Protein AF-A0A166C8P1-F1 (afdb_monomer)

Secondary structure (DSSP, 8-state):
-----PPPTT-----SSSS-HHHHHHHHHHHHHSS-TTSS-EEEE-TTHHHHGGGHHHHHHTS-GGGPPPTTSSTTTEEEEB-HHHHTTS-THHHHHHBGGGSTT--------TT--

Radius of gyration: 14.17 Å; Cα contacts (8 Å, |Δi|>4): 143; chains: 1; bounding box: 34×34×37 Å

Mean predicted aligned error: 5.03 Å

Foldseek 3Di:
DPPDPDQQPQLDFDDPDPDDLVNNLLNVLSRQARVCPPPQADEAEDLVQVPSVPCSVVVQVPDDPVSHGPPSYDPVRYAAAYFQVNQVVDDPVNCVRHDPVPDPPDDDDRSDDPPPD

Solvent-accessible surface area (backbone atoms only — not comparable to full-atom values): 7398 Å² total; per-residue (Å²): 126,95,80,71,94,72,80,52,80,84,21,79,74,81,71,89,73,63,93,44,64,71,52,54,49,48,23,50,36,35,42,64,44,59,88,42,82,90,42,87,44,50,79,48,64,36,75,56,30,92,63,58,53,80,53,40,64,67,55,46,70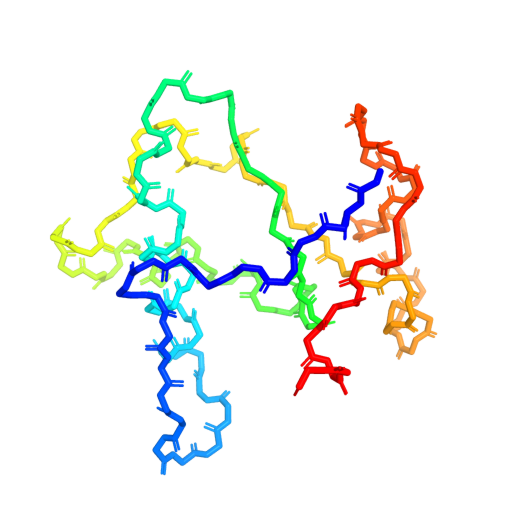,74,42,62,75,94,61,44,65,47,88,50,54,39,89,91,29,47,44,66,23,22,15,54,76,52,44,74,79,47,63,76,72,47,54,82,68,24,36,58,88,75,46,81,96,60,69,96,62,54,63,76,65,83,92,82,116

pLDDT: mean 88.26, std 12.17, range [39.78, 96.88]

Sequence (117 aa):
CARHGCFVPNSVVDFQVGEQQRNADYSKVRALSYRTQGLPGALDIYDINCQYCKNFWDRVEKRPAELGLPDNINPDTLIFAVGSFHLSAHVPECFAQYSLHFVKEIGNIDGKILETL

Structure (mmCIF, N/CA/C/O backbone):
data_AF-A0A166C8P1-F1
#
_entry.id   AF-A0A166C8P1-F1
#
loop_
_atom_site.group_PDB
_atom_site.id
_atom_site.type_symbol
_atom_site.label_atom_id
_atom_site.label_alt_id
_atom_site.label_comp_id
_atom_site.label_asym_id
_atom_site.label_entity_id
_atom_site.label_seq_id
_atom_site.pdbx_PDB_ins_code
_atom_site.Cartn_x
_atom_site.Cartn_y
_atom_site.Cartn_z
_atom_site.occupancy
_atom_site.B_iso_or_equiv
_atom_site.auth_seq_id
_atom_site.auth_comp_id
_atom_site.auth_asym_id
_atom_site.auth_atom_id
_atom_site.pdbx_PDB_model_num
ATOM 1 N N . CYS A 1 1 ? -4.638 19.062 -2.726 1.00 50.38 1 CYS A N 1
ATOM 2 C CA . CYS A 1 1 ? -3.498 19.567 -1.933 1.00 50.38 1 CYS A CA 1
ATOM 3 C C . CYS A 1 1 ? -2.958 18.418 -1.079 1.00 50.38 1 CYS A C 1
ATOM 5 O O . CYS A 1 1 ? -3.295 18.339 0.092 1.00 50.38 1 CYS A O 1
ATOM 7 N N . ALA A 1 2 ? -2.153 17.512 -1.650 1.00 54.19 2 ALA A N 1
ATOM 8 C CA . ALA A 1 2 ? -1.414 16.505 -0.878 1.00 54.19 2 ALA A CA 1
ATOM 9 C C . ALA A 1 2 ? -0.202 17.164 -0.193 1.00 54.19 2 ALA A C 1
ATOM 11 O O . ALA A 1 2 ? 0.937 16.761 -0.355 1.00 54.19 2 ALA A O 1
ATOM 12 N N . ARG A 1 3 ? -0.422 18.291 0.480 1.00 52.91 3 ARG A N 1
ATOM 13 C CA . ARG A 1 3 ? 0.622 18.977 1.235 1.00 52.91 3 ARG A CA 1
ATOM 14 C C . ARG A 1 3 ? 0.455 18.482 2.645 1.00 52.91 3 ARG A C 1
ATOM 16 O O . ARG A 1 3 ? -0.427 19.026 3.267 1.00 52.91 3 ARG A O 1
ATOM 23 N N . HIS A 1 4 ? 1.166 17.439 3.057 1.00 61.66 4 HIS A N 1
ATOM 24 C CA . HIS A 1 4 ? 1.712 17.205 4.403 1.00 61.66 4 HIS A CA 1
ATOM 25 C C . HIS A 1 4 ? 2.509 15.893 4.301 1.00 61.66 4 HIS A C 1
ATOM 27 O O . HIS A 1 4 ? 1.917 14.825 4.170 1.00 61.66 4 HIS A O 1
ATOM 33 N N . GLY A 1 5 ? 3.843 15.960 4.334 1.00 70.00 5 GLY A N 1
ATOM 34 C CA . GLY A 1 5 ? 4.686 14.780 4.542 1.00 70.00 5 GLY A CA 1
ATOM 35 C C . GLY A 1 5 ? 4.644 14.395 6.015 1.00 70.00 5 GLY A C 1
ATOM 36 O O . GLY A 1 5 ? 5.562 14.697 6.771 1.00 70.00 5 GLY A O 1
ATOM 37 N N . CYS A 1 6 ? 3.514 13.843 6.450 1.00 81.31 6 CYS A N 1
ATOM 38 C CA . CYS A 1 6 ? 3.349 13.362 7.810 1.00 81.31 6 CYS A CA 1
ATOM 39 C C . CYS A 1 6 ? 3.705 11.878 7.887 1.00 81.31 6 CYS A C 1
ATOM 41 O O . CYS A 1 6 ? 3.416 11.094 6.983 1.00 81.31 6 CYS A O 1
ATOM 43 N N . PHE A 1 7 ? 4.310 11.493 9.004 1.00 87.50 7 PHE A N 1
ATOM 44 C CA . PHE A 1 7 ? 4.525 10.093 9.333 1.00 87.50 7 PHE A CA 1
ATOM 45 C C . PHE A 1 7 ? 3.385 9.615 10.220 1.00 87.50 7 PHE A C 1
ATOM 47 O O . PHE A 1 7 ? 3.022 10.276 11.198 1.00 87.50 7 PHE A O 1
ATOM 54 N N . VAL A 1 8 ? 2.824 8.455 9.890 1.00 91.62 8 VAL A N 1
ATOM 55 C CA . VAL A 1 8 ? 1.830 7.819 10.748 1.00 91.62 8 VAL A CA 1
ATOM 56 C C . VAL A 1 8 ? 2.560 7.156 11.927 1.00 91.62 8 VAL A C 1
ATOM 58 O O . VAL A 1 8 ? 3.577 6.483 11.736 1.00 91.62 8 VAL A O 1
ATOM 61 N N . PRO A 1 9 ? 2.106 7.345 13.179 1.00 92.62 9 PRO A N 1
ATOM 62 C CA . PRO A 1 9 ? 2.761 6.736 14.329 1.00 92.62 9 PRO A CA 1
ATOM 63 C C . PRO A 1 9 ? 2.868 5.213 14.207 1.00 92.62 9 PRO A C 1
ATOM 65 O O . PRO A 1 9 ? 1.903 4.532 13.862 1.00 92.62 9 PRO A O 1
ATOM 68 N N . ASN A 1 10 ? 4.034 4.670 14.564 1.00 91.62 10 ASN A N 1
ATOM 69 C CA . ASN A 1 10 ? 4.349 3.236 14.507 1.00 91.62 10 ASN A CA 1
ATOM 70 C C . ASN A 1 10 ? 4.303 2.611 13.099 1.00 91.62 10 ASN A C 1
ATOM 72 O O . ASN A 1 10 ? 4.218 1.387 13.000 1.00 91.62 10 ASN A O 1
ATOM 76 N N . SER A 1 11 ? 4.346 3.414 12.029 1.00 93.50 11 SER A N 1
ATOM 77 C CA . SER A 1 11 ? 4.377 2.922 10.645 1.00 93.50 11 SER A CA 1
ATOM 78 C C . SER A 1 11 ? 5.725 3.117 9.950 1.00 93.50 11 SER A C 1
ATOM 80 O O . SER A 1 11 ? 5.869 2.723 8.799 1.00 93.50 11 SER A O 1
ATOM 82 N N . VAL A 1 12 ? 6.708 3.738 10.597 1.00 92.62 12 VAL A N 1
ATOM 83 C CA . VAL A 1 12 ? 8.047 3.932 10.024 1.00 92.62 12 VAL A CA 1
ATOM 84 C C . VAL A 1 12 ? 8.905 2.713 10.349 1.00 92.62 12 VAL A C 1
ATOM 86 O O . VAL A 1 12 ? 8.860 2.206 11.471 1.00 92.62 12 VAL A O 1
ATOM 89 N N . VAL A 1 13 ? 9.647 2.222 9.359 1.00 91.19 13 VAL A N 1
ATOM 90 C CA . VAL A 1 13 ? 10.491 1.029 9.470 1.00 91.19 13 VAL A CA 1
ATOM 91 C C . VAL A 1 13 ? 11.851 1.289 8.848 1.00 91.19 13 VAL A C 1
ATOM 93 O O . VAL A 1 13 ? 11.938 1.952 7.818 1.00 91.19 13 VAL A O 1
ATOM 96 N N . ASP A 1 14 ? 12.883 0.691 9.432 1.00 90.56 14 ASP A N 1
ATOM 97 C CA . ASP A 1 14 ? 14.196 0.601 8.805 1.00 90.56 14 ASP A CA 1
ATOM 98 C C . ASP A 1 14 ? 14.297 -0.678 7.977 1.00 90.56 14 ASP A C 1
ATOM 100 O O . ASP A 1 14 ? 13.840 -1.760 8.372 1.00 90.56 14 ASP A O 1
ATOM 104 N N . PHE A 1 15 ? 14.934 -0.572 6.817 1.00 87.50 15 PHE A N 1
ATOM 105 C CA . PHE A 1 15 ? 15.226 -1.726 5.986 1.00 87.50 15 PHE A CA 1
ATOM 106 C C . PHE A 1 15 ? 16.477 -2.442 6.485 1.00 87.50 15 PHE A C 1
ATOM 108 O O . PHE A 1 15 ? 17.573 -1.896 6.493 1.00 87.50 15 PHE A O 1
ATOM 115 N N . GLN A 1 16 ? 16.303 -3.700 6.885 1.00 81.62 16 GLN A N 1
ATOM 116 C CA . GLN A 1 16 ? 17.395 -4.524 7.405 1.00 81.62 16 GLN A CA 1
ATOM 117 C C . GLN A 1 16 ? 18.319 -5.029 6.287 1.00 81.62 16 GLN A C 1
ATOM 119 O O . GLN A 1 16 ? 19.535 -5.013 6.442 1.00 81.62 16 GLN A O 1
ATOM 124 N N . VAL A 1 17 ? 17.746 -5.475 5.160 1.00 84.75 17 VAL A N 1
ATOM 125 C CA . VAL A 1 17 ? 18.477 -5.903 3.953 1.00 84.75 17 VAL A CA 1
ATOM 126 C C . VAL A 1 17 ? 17.598 -5.634 2.734 1.00 84.75 17 VAL A C 1
ATOM 128 O O . VAL A 1 17 ? 16.719 -6.439 2.426 1.00 84.75 17 VAL A O 1
ATOM 131 N N . GLY A 1 18 ? 17.828 -4.511 2.054 1.00 83.12 18 GLY A N 1
ATOM 132 C CA . GLY A 1 18 ? 17.018 -4.076 0.912 1.00 83.12 18 GLY A CA 1
ATOM 133 C C . GLY A 1 18 ? 15.548 -3.805 1.259 1.00 83.12 18 GLY A C 1
ATOM 134 O O . GLY A 1 18 ? 15.104 -3.951 2.401 1.00 83.12 18 GLY A O 1
ATOM 135 N N . GLU A 1 19 ? 14.770 -3.430 0.249 1.00 81.62 19 GLU A N 1
ATOM 136 C CA . GLU A 1 19 ? 13.345 -3.122 0.392 1.00 81.62 19 GLU A CA 1
ATOM 137 C C . GLU A 1 19 ? 12.496 -4.404 0.408 1.00 81.62 19 GLU A C 1
ATOM 139 O O . GLU A 1 19 ? 11.788 -4.761 -0.533 1.00 81.62 19 GLU A O 1
ATOM 144 N N . GLN A 1 20 ? 12.608 -5.167 1.494 1.00 88.81 20 GLN A N 1
ATOM 145 C CA . GLN A 1 20 ? 11.809 -6.376 1.660 1.00 88.81 20 GLN A CA 1
ATOM 146 C C . GLN A 1 20 ? 10.336 -6.034 1.862 1.00 88.81 20 GLN A C 1
ATOM 148 O O . GLN A 1 20 ? 9.980 -5.232 2.731 1.00 88.81 20 GLN A O 1
ATOM 153 N N . GLN A 1 21 ? 9.467 -6.767 1.160 1.00 91.31 21 GLN A N 1
ATOM 154 C CA . GLN A 1 21 ? 8.013 -6.628 1.283 1.00 91.31 21 GLN A CA 1
ATOM 155 C C . GLN A 1 21 ? 7.532 -6.753 2.732 1.00 91.31 21 GLN A C 1
ATOM 157 O O . GLN A 1 21 ? 6.604 -6.056 3.114 1.00 91.31 21 GLN A O 1
ATOM 162 N N . ARG A 1 22 ? 8.193 -7.558 3.579 1.00 90.75 22 ARG A N 1
ATOM 163 C CA . ARG A 1 22 ? 7.839 -7.692 5.002 1.00 90.75 22 ARG A CA 1
ATOM 164 C C . ARG A 1 22 ? 7.855 -6.351 5.746 1.00 90.75 22 ARG A C 1
ATOM 166 O O . ARG A 1 22 ? 6.949 -6.112 6.549 1.00 90.75 22 ARG A O 1
ATOM 173 N N . ASN A 1 23 ? 8.858 -5.511 5.482 1.00 92.75 23 ASN A N 1
ATOM 174 C CA . ASN A 1 23 ? 9.014 -4.201 6.116 1.00 92.75 23 ASN A CA 1
ATOM 175 C C . ASN A 1 23 ? 7.949 -3.235 5.586 1.00 92.75 23 ASN A C 1
ATOM 177 O O . ASN A 1 23 ? 7.227 -2.628 6.376 1.00 92.75 23 ASN A O 1
ATOM 181 N N . ALA A 1 24 ? 7.783 -3.176 4.260 1.00 92.62 24 ALA A N 1
ATOM 182 C CA . ALA A 1 24 ? 6.759 -2.357 3.610 1.00 92.62 24 ALA A CA 1
ATOM 183 C C . ALA A 1 24 ? 5.337 -2.737 4.055 1.00 92.62 24 ALA A C 1
ATOM 185 O O . ALA A 1 24 ? 4.540 -1.871 4.396 1.00 92.62 24 ALA A O 1
ATOM 186 N N . ASP A 1 25 ? 5.033 -4.031 4.140 1.00 94.00 25 ASP A N 1
ATOM 187 C CA . ASP A 1 25 ? 3.757 -4.534 4.642 1.00 94.00 25 ASP A CA 1
ATOM 188 C C . ASP A 1 25 ? 3.516 -4.099 6.096 1.00 94.00 25 ASP A C 1
ATOM 190 O O . ASP A 1 25 ? 2.406 -3.712 6.436 1.00 94.00 25 ASP A O 1
ATOM 194 N N . TYR A 1 26 ? 4.523 -4.195 6.982 1.00 93.69 26 TYR A N 1
ATOM 195 C CA . TYR A 1 26 ? 4.367 -3.729 8.365 1.00 93.69 26 TYR A CA 1
ATOM 196 C C . TYR A 1 26 ? 4.052 -2.234 8.379 1.00 93.69 26 TYR A C 1
ATOM 198 O O . TYR A 1 26 ? 3.069 -1.827 8.990 1.00 93.69 26 TYR A O 1
ATOM 206 N N . SER A 1 27 ? 4.832 -1.436 7.649 1.00 94.25 27 SER A N 1
ATOM 207 C CA . SER A 1 27 ? 4.609 0.003 7.511 1.00 94.25 27 SER A CA 1
ATOM 208 C C . SER A 1 27 ? 3.187 0.321 7.031 1.00 94.25 27 SER A C 1
ATOM 210 O O . SER A 1 27 ? 2.442 1.020 7.721 1.00 94.25 27 SER A O 1
ATOM 212 N N . LYS A 1 28 ? 2.765 -0.267 5.907 1.00 94.25 28 LYS A N 1
ATOM 213 C CA . LYS A 1 28 ? 1.449 -0.038 5.299 1.00 94.25 28 LYS A CA 1
ATOM 214 C C . LYS A 1 28 ? 0.309 -0.476 6.201 1.00 94.25 28 LYS A C 1
ATOM 216 O O . LYS A 1 28 ? -0.604 0.306 6.422 1.00 94.25 28 LYS A O 1
ATOM 221 N N . VAL A 1 29 ? 0.366 -1.679 6.770 1.00 95.50 29 VAL A N 1
ATOM 222 C CA . VAL A 1 29 ? -0.684 -2.167 7.675 1.00 95.50 29 VAL A CA 1
ATOM 223 C C . VAL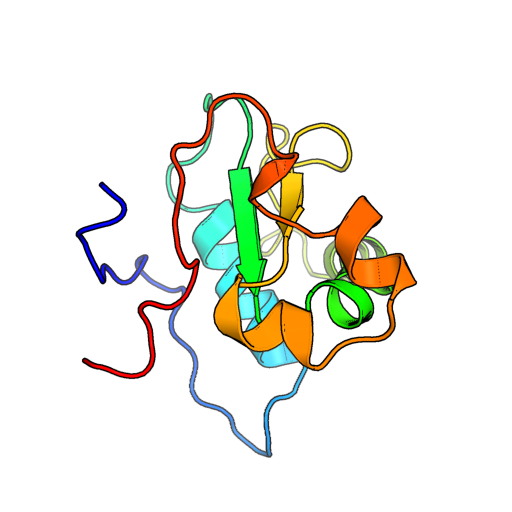 A 1 29 ? -0.813 -1.256 8.892 1.00 95.50 29 VAL A C 1
ATOM 225 O O . VAL A 1 29 ? -1.916 -0.853 9.245 1.00 95.50 29 VAL A O 1
ATOM 228 N N . ARG A 1 30 ? 0.300 -0.865 9.523 1.00 95.38 30 ARG A N 1
ATOM 229 C CA . ARG A 1 30 ? 0.250 0.040 10.680 1.00 95.38 30 ARG A CA 1
ATOM 230 C C . ARG A 1 30 ? -0.322 1.405 10.309 1.00 95.38 30 ARG A C 1
ATOM 232 O O . ARG A 1 30 ? -1.107 1.940 11.086 1.00 95.38 30 ARG A O 1
ATOM 239 N N . ALA A 1 31 ? 0.023 1.938 9.136 1.00 95.00 31 ALA A N 1
ATOM 240 C CA . ALA A 1 31 ? -0.540 3.190 8.644 1.00 95.00 31 ALA A CA 1
ATOM 241 C C . ALA A 1 31 ? -2.049 3.075 8.363 1.00 95.00 31 ALA A C 1
ATOM 243 O O . ALA A 1 31 ? -2.828 3.899 8.838 1.00 95.00 31 ALA A O 1
ATOM 244 N N . LEU A 1 32 ? -2.460 2.022 7.654 1.00 95.62 32 LEU A N 1
ATOM 245 C CA . LEU A 1 32 ? -3.848 1.752 7.279 1.00 95.62 32 LEU A CA 1
ATOM 246 C C . LEU A 1 32 ? -4.743 1.415 8.474 1.00 95.62 32 LEU A C 1
ATOM 248 O O . LEU A 1 32 ? -5.947 1.618 8.375 1.00 95.62 32 LEU A O 1
ATOM 252 N N . SER A 1 33 ? -4.190 0.941 9.591 1.00 94.38 33 SER A N 1
ATOM 253 C CA . SER A 1 33 ? -4.943 0.644 10.819 1.00 94.38 33 SER A CA 1
ATOM 254 C C . SER A 1 33 ? -4.960 1.805 11.826 1.00 94.38 33 SER A C 1
ATOM 256 O O . SER A 1 33 ? -5.718 1.777 12.799 1.00 94.38 33 SER A O 1
ATOM 258 N N . TYR A 1 34 ? -4.131 2.838 11.650 1.00 94.69 34 TYR A N 1
ATOM 259 C CA . TYR A 1 34 ? -4.007 3.911 12.636 1.00 94.69 34 TYR A CA 1
ATOM 260 C C . TYR A 1 34 ? -5.143 4.934 12.520 1.00 94.69 34 TYR A C 1
ATOM 262 O O . TYR A 1 34 ? -5.102 5.845 11.697 1.00 94.69 34 TYR A O 1
ATOM 270 N N . ARG A 1 35 ? -6.137 4.829 13.413 1.00 92.94 35 ARG A N 1
ATOM 271 C CA . ARG A 1 35 ? -7.273 5.772 13.521 1.00 92.94 35 ARG A CA 1
ATOM 272 C C . ARG A 1 35 ? -8.083 5.925 12.224 1.00 92.94 35 ARG A C 1
ATOM 274 O O . ARG A 1 35 ? -8.658 6.979 11.972 1.00 92.94 35 ARG A O 1
ATOM 281 N N . THR A 1 36 ? -8.151 4.868 11.425 1.00 93.81 36 THR A N 1
ATOM 282 C CA . THR A 1 36 ? -8.891 4.821 10.155 1.00 93.81 36 THR A CA 1
ATOM 283 C C . THR A 1 36 ? -10.278 4.193 10.285 1.00 93.81 36 THR A C 1
ATOM 285 O O . THR A 1 36 ? -11.035 4.198 9.317 1.00 93.81 36 THR A O 1
ATOM 288 N N . GLN A 1 37 ? -10.642 3.664 11.458 1.00 91.81 37 GLN A N 1
ATOM 289 C CA . GLN A 1 37 ? -11.955 3.060 11.681 1.00 91.81 37 GLN A CA 1
ATOM 290 C C . GLN A 1 37 ? -13.078 4.077 11.430 1.00 91.81 37 GLN A C 1
ATOM 292 O O . GLN A 1 37 ? -13.050 5.191 11.951 1.00 91.81 37 GLN A O 1
ATOM 297 N N . GLY A 1 38 ? -14.067 3.682 10.625 1.00 91.06 38 GLY A N 1
ATOM 298 C CA . GLY A 1 38 ? -15.186 4.541 10.221 1.00 91.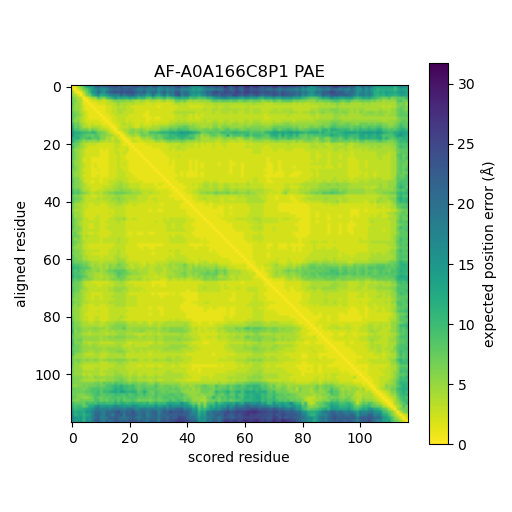06 38 GLY A CA 1
ATOM 299 C C . GLY A 1 38 ? -14.913 5.430 9.001 1.00 91.06 38 GLY A C 1
ATOM 300 O O . GLY A 1 38 ? -15.827 6.113 8.546 1.00 91.06 38 GLY A O 1
ATOM 301 N N . LEU A 1 39 ? -13.697 5.413 8.442 1.00 94.31 39 LEU A N 1
ATOM 302 C CA . LEU A 1 39 ? -13.417 6.022 7.139 1.00 94.31 39 LEU A CA 1
ATOM 303 C C . LEU A 1 39 ? -13.927 5.124 5.997 1.00 94.31 39 LEU A C 1
ATOM 305 O O . LEU A 1 39 ? -13.932 3.900 6.149 1.00 94.31 39 LEU A O 1
ATOM 309 N N . PRO A 1 40 ? -14.306 5.695 4.838 1.00 94.06 40 PRO A N 1
ATOM 310 C CA . PRO A 1 40 ? -14.861 4.925 3.720 1.00 94.06 40 PRO A CA 1
ATOM 311 C C . PRO A 1 40 ? -13.853 3.989 3.036 1.00 94.06 40 PRO A C 1
ATOM 313 O O . PRO A 1 40 ? -14.259 3.113 2.282 1.00 94.06 40 PRO A O 1
ATOM 316 N N . GLY A 1 41 ? -12.554 4.180 3.268 1.00 94.50 41 GLY A N 1
ATOM 317 C CA . GLY A 1 41 ? -11.493 3.417 2.625 1.00 94.50 41 GLY A CA 1
ATOM 318 C C . GLY A 1 41 ? -10.161 4.154 2.681 1.00 94.50 41 GLY A C 1
ATOM 319 O O . GLY A 1 41 ? -9.997 5.106 3.450 1.00 94.50 41 GLY A O 1
ATOM 320 N N . ALA A 1 42 ? -9.221 3.729 1.843 1.00 94.31 42 ALA A N 1
ATOM 321 C CA . ALA A 1 42 ? -7.930 4.386 1.695 1.00 94.31 42 ALA A CA 1
ATOM 322 C C . ALA A 1 42 ? -7.412 4.294 0.255 1.00 94.31 42 ALA A C 1
ATOM 324 O O . ALA A 1 42 ? -7.736 3.370 -0.490 1.00 94.31 42 ALA A O 1
ATOM 325 N N . LEU A 1 43 ? -6.569 5.257 -0.113 1.00 93.75 43 LEU A N 1
ATOM 326 C CA . LEU A 1 43 ? -5.768 5.218 -1.329 1.00 93.75 43 LEU A CA 1
ATOM 327 C C . LEU A 1 43 ? -4.316 4.949 -0.936 1.00 93.75 43 LEU A C 1
ATOM 329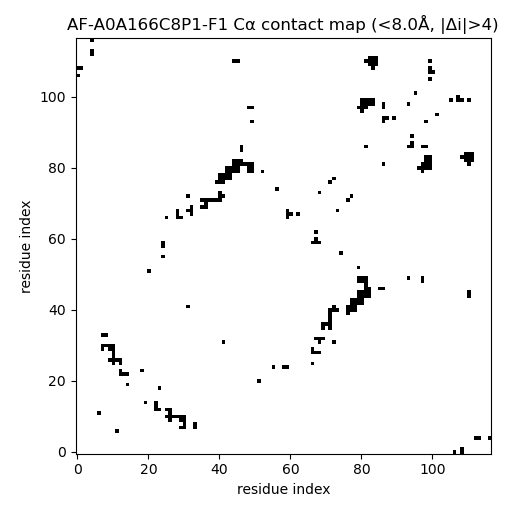 O O . LEU A 1 43 ? -3.692 5.773 -0.267 1.00 93.75 43 LEU A O 1
ATOM 333 N N . ASP A 1 44 ? -3.788 3.811 -1.367 1.00 94.25 44 ASP A N 1
ATOM 334 C CA . ASP A 1 44 ? -2.390 3.444 -1.204 1.00 94.25 44 ASP A CA 1
ATOM 335 C C . ASP A 1 44 ? -1.619 3.760 -2.488 1.00 94.25 44 ASP A C 1
ATOM 337 O O . ASP A 1 44 ? -1.863 3.173 -3.545 1.00 94.25 44 ASP A O 1
ATOM 341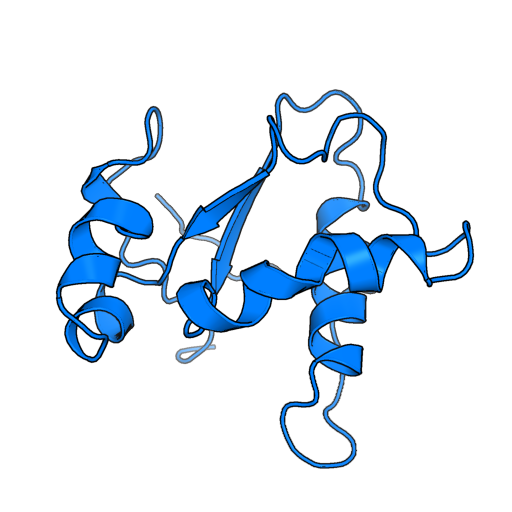 N N . ILE A 1 45 ? -0.678 4.698 -2.395 1.00 92.94 45 ILE A N 1
ATOM 342 C CA . ILE A 1 45 ? 0.184 5.105 -3.507 1.00 92.94 45 ILE A CA 1
ATOM 343 C C . ILE A 1 45 ? 1.595 4.620 -3.210 1.00 92.94 45 ILE A C 1
ATOM 345 O O . ILE A 1 45 ? 2.160 4.948 -2.168 1.00 92.94 45 ILE A O 1
ATOM 349 N N . TYR A 1 46 ? 2.163 3.837 -4.121 1.00 92.81 46 TYR A N 1
ATOM 350 C CA . TYR A 1 46 ? 3.512 3.303 -3.970 1.00 92.81 46 TYR A CA 1
ATOM 351 C C . TYR A 1 46 ? 4.110 2.963 -5.327 1.00 92.81 46 TYR A C 1
ATOM 353 O O . TYR A 1 46 ? 3.397 2.549 -6.242 1.00 92.81 46 TYR A O 1
ATOM 361 N N . ASP A 1 47 ? 5.421 3.127 -5.453 1.00 92.19 47 ASP A N 1
ATOM 362 C CA . ASP A 1 47 ? 6.107 3.124 -6.746 1.00 92.19 47 ASP A CA 1
ATOM 363 C C . ASP A 1 47 ? 5.894 1.822 -7.509 1.00 92.19 47 ASP A C 1
ATOM 365 O O . ASP A 1 47 ? 5.596 1.835 -8.695 1.00 92.19 47 ASP A O 1
ATOM 369 N N . ILE A 1 48 ? 5.927 0.691 -6.807 1.00 93.38 48 ILE A N 1
ATOM 370 C CA . ILE A 1 48 ? 5.758 -0.633 -7.409 1.00 93.38 48 ILE A CA 1
ATOM 371 C C . ILE A 1 48 ? 4.412 -1.275 -7.070 1.00 93.38 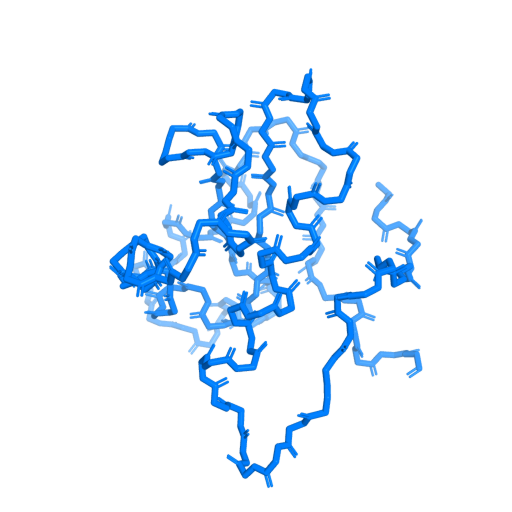48 ILE A C 1
ATOM 373 O O . ILE A 1 48 ? 4.306 -2.505 -7.066 1.00 93.38 48 ILE A O 1
ATOM 377 N N . ASN A 1 49 ? 3.367 -0.487 -6.785 1.00 95.31 49 ASN A N 1
ATOM 378 C CA . ASN A 1 49 ? 2.084 -1.053 -6.354 1.00 95.31 49 ASN A CA 1
ATOM 379 C C . ASN A 1 49 ? 1.493 -2.050 -7.355 1.00 95.31 49 ASN A C 1
ATOM 381 O O . ASN A 1 49 ? 0.958 -3.064 -6.923 1.00 95.31 49 ASN A O 1
ATOM 385 N N . CYS A 1 50 ? 1.708 -1.863 -8.663 1.00 95.88 50 CYS A N 1
ATOM 386 C CA . CYS A 1 50 ? 1.272 -2.820 -9.687 1.00 95.88 50 CYS A CA 1
ATOM 387 C C . CYS A 1 50 ? 1.880 -4.231 -9.558 1.00 95.88 50 CYS A C 1
ATOM 389 O O . CYS A 1 50 ? 1.362 -5.193 -10.128 1.00 95.88 50 CYS A O 1
ATOM 391 N N . GLN A 1 51 ? 2.991 -4.370 -8.833 1.00 95.94 51 GLN A N 1
ATOM 392 C CA . GLN A 1 51 ? 3.622 -5.650 -8.512 1.00 95.94 51 GLN A CA 1
ATOM 393 C C . GLN A 1 51 ? 3.337 -6.048 -7.064 1.00 95.94 51 GLN A C 1
ATOM 395 O O . GLN A 1 51 ? 2.993 -7.195 -6.784 1.00 95.94 51 GLN A O 1
ATOM 400 N N . TYR A 1 52 ? 3.471 -5.093 -6.145 1.00 96.19 52 TYR A N 1
ATOM 401 C CA . TYR A 1 52 ? 3.377 -5.310 -4.708 1.00 96.19 52 TYR A CA 1
ATOM 402 C C . TYR A 1 52 ? 1.976 -5.749 -4.255 1.00 96.19 52 TYR A C 1
ATOM 404 O O . TYR A 1 52 ? 1.869 -6.645 -3.404 1.00 96.19 52 TYR A O 1
ATOM 412 N N . CYS A 1 53 ? 0.918 -5.163 -4.835 1.00 96.56 53 CYS A N 1
ATOM 413 C CA . CYS A 1 53 ? -0.467 -5.401 -4.421 1.00 96.56 53 CYS A CA 1
ATOM 414 C C . CYS A 1 53 ? -0.962 -6.818 -4.745 1.00 96.56 53 CYS A C 1
ATOM 416 O O . CYS A 1 53 ? -1.821 -7.332 -4.034 1.00 96.56 53 CYS A O 1
ATOM 418 N N . LYS A 1 54 ? -0.378 -7.484 -5.754 1.00 96.38 54 LYS A N 1
ATOM 419 C CA . LYS A 1 54 ? -0.828 -8.796 -6.259 1.00 96.38 54 LYS A CA 1
ATOM 420 C C . LYS A 1 54 ? -0.966 -9.858 -5.171 1.00 96.38 54 LYS A C 1
ATOM 422 O O . LYS A 1 54 ? -1.893 -10.650 -5.213 1.00 96.38 54 LYS A O 1
ATOM 427 N N . ASN A 1 55 ? -0.050 -9.844 -4.204 1.00 96.50 55 ASN A N 1
ATOM 428 C CA . ASN A 1 55 ? -0.035 -10.784 -3.081 1.00 96.50 55 ASN A CA 1
ATOM 429 C C . ASN A 1 55 ? -0.265 -10.076 -1.735 1.00 96.50 55 ASN A C 1
ATOM 431 O O . ASN A 1 55 ? 0.044 -10.642 -0.691 1.00 96.50 55 ASN A O 1
ATOM 435 N N . PHE A 1 56 ? -0.715 -8.816 -1.729 1.00 96.50 56 PHE A N 1
ATOM 436 C CA . PHE A 1 56 ? -0.851 -8.040 -0.493 1.00 96.50 56 PHE A CA 1
ATOM 437 C C . PHE A 1 56 ? -1.853 -8.683 0.468 1.00 96.50 56 PHE A C 1
ATOM 439 O O . PHE A 1 56 ? -1.510 -8.916 1.624 1.00 96.50 56 PHE A O 1
ATOM 446 N N . TRP A 1 57 ? -3.043 -9.038 -0.019 1.00 96.25 57 TRP A N 1
ATOM 447 C CA . TRP A 1 57 ? -4.089 -9.646 0.805 1.00 96.25 57 TRP A CA 1
ATOM 448 C C . TRP A 1 57 ? -3.663 -11.002 1.371 1.00 96.25 57 TRP A C 1
ATOM 450 O O . TRP A 1 57 ? -3.732 -11.190 2.583 1.00 96.25 57 TRP A O 1
ATOM 460 N N . ASP A 1 58 ? -3.075 -11.873 0.547 1.00 96.06 58 ASP A N 1
ATOM 461 C CA . ASP A 1 58 ? -2.496 -13.146 0.999 1.00 96.06 58 ASP A CA 1
ATOM 462 C C . ASP A 1 58 ? -1.426 -12.955 2.085 1.00 96.06 58 ASP A C 1
ATOM 464 O O . ASP A 1 58 ? -1.294 -13.771 3.000 1.00 96.06 58 ASP A O 1
ATOM 468 N N . ARG A 1 59 ? -0.601 -11.901 1.973 1.00 95.38 59 ARG A N 1
ATOM 469 C CA . ARG A 1 59 ? 0.423 -11.585 2.979 1.00 95.38 59 ARG A CA 1
ATOM 470 C C . ARG A 1 59 ? -0.187 -11.033 4.262 1.00 95.38 59 ARG A C 1
ATOM 472 O O . ARG A 1 59 ? 0.371 -11.303 5.322 1.00 95.38 59 ARG A O 1
ATOM 479 N N . VAL A 1 60 ? -1.280 -10.273 4.188 1.00 93.69 60 VAL A N 1
ATOM 480 C CA . VAL A 1 60 ? -1.999 -9.771 5.369 1.00 93.69 60 VAL A CA 1
ATOM 481 C C . VAL A 1 60 ? -2.706 -10.915 6.095 1.00 93.69 60 VAL A C 1
ATOM 483 O O . VAL A 1 60 ? -2.572 -11.016 7.308 1.00 93.69 60 VAL A O 1
ATOM 486 N N . GLU A 1 61 ? -3.370 -11.821 5.377 1.00 93.12 61 GLU A N 1
ATOM 487 C CA . GLU A 1 61 ? -4.088 -12.960 5.970 1.00 93.12 61 GLU A CA 1
ATOM 488 C C . GLU A 1 61 ? -3.160 -13.912 6.744 1.00 93.12 61 GLU A C 1
ATOM 490 O O . GLU A 1 61 ? -3.521 -14.443 7.790 1.00 93.12 61 GLU A O 1
ATOM 495 N N . LYS A 1 62 ? -1.921 -14.092 6.273 1.00 93.50 62 LYS A N 1
ATOM 496 C CA . LYS A 1 62 ? -0.917 -14.949 6.930 1.00 93.50 62 LYS A CA 1
ATOM 497 C C . LYS A 1 62 ? -0.294 -14.329 8.188 1.00 93.50 62 LYS A C 1
ATOM 499 O O . LYS A 1 62 ? 0.554 -14.969 8.814 1.00 93.50 62 LYS A O 1
ATOM 504 N N . ARG A 1 63 ? -0.625 -13.081 8.536 1.00 87.50 63 ARG A N 1
ATOM 505 C CA . ARG A 1 63 ? -0.052 -12.385 9.699 1.00 87.50 63 ARG A CA 1
ATOM 506 C C . ARG A 1 63 ? -0.837 -12.671 10.979 1.00 87.50 63 ARG A C 1
ATOM 508 O O . ARG A 1 63 ? -2.007 -13.032 10.919 1.00 87.50 63 ARG A O 1
ATOM 515 N N . PRO A 1 64 ? -0.207 -12.471 12.152 1.00 90.12 64 PRO A N 1
ATOM 516 C CA . PRO A 1 64 ? -0.925 -12.462 13.421 1.00 90.12 64 PRO A CA 1
ATOM 517 C C . PRO A 1 64 ? -2.067 -11.439 13.403 1.00 90.12 64 PRO A C 1
ATOM 519 O O . PRO A 1 64 ? -1.917 -10.359 12.823 1.00 90.12 64 PRO A O 1
ATOM 522 N N . ALA A 1 65 ? -3.182 -11.760 14.062 1.00 85.44 65 ALA A N 1
ATOM 523 C CA . ALA A 1 65 ? -4.391 -10.934 14.062 1.00 85.44 65 ALA A CA 1
ATOM 524 C C . ALA A 1 65 ? -4.146 -9.510 14.603 1.00 85.44 65 ALA A C 1
ATOM 526 O O . ALA A 1 65 ? -4.805 -8.559 14.190 1.00 85.44 65 ALA A O 1
ATOM 527 N N . GLU A 1 66 ? -3.149 -9.331 15.473 1.00 85.31 66 GLU A N 1
ATOM 528 C CA . GLU A 1 66 ? -2.741 -8.033 16.023 1.00 85.31 66 GLU A CA 1
ATOM 529 C C . GLU A 1 66 ? -2.126 -7.093 14.967 1.00 85.31 66 GLU A C 1
ATOM 531 O O . GLU A 1 66 ? -2.030 -5.881 15.176 1.00 85.31 66 GLU A O 1
ATOM 536 N N . LEU A 1 67 ? -1.697 -7.652 13.832 1.00 85.06 67 LEU A N 1
ATOM 537 C CA . LEU A 1 67 ? -1.228 -6.941 12.643 1.00 85.06 67 LEU A CA 1
ATOM 538 C C . LEU A 1 67 ? -2.251 -7.039 11.499 1.00 85.06 67 LEU A C 1
ATOM 540 O O . LEU A 1 67 ? -1.872 -7.012 10.330 1.00 85.06 67 LEU A O 1
ATOM 544 N N . GLY A 1 68 ? -3.535 -7.174 11.831 1.00 89.44 68 GLY A N 1
ATOM 545 C CA . GLY A 1 68 ? -4.632 -7.104 10.875 1.00 89.44 68 GLY A CA 1
ATOM 546 C C . GLY A 1 68 ? -4.967 -5.674 10.438 1.00 89.44 68 GLY A C 1
ATOM 547 O O . GLY A 1 68 ? -4.539 -4.677 11.036 1.00 89.44 68 GLY A O 1
ATOM 548 N N . LEU A 1 69 ? -5.767 -5.592 9.378 1.00 94.62 69 LEU A N 1
ATOM 549 C CA . LEU A 1 69 ? -6.424 -4.367 8.927 1.00 94.62 69 LEU A CA 1
ATOM 550 C C . LEU A 1 69 ? -7.811 -4.254 9.583 1.00 94.62 69 LEU A C 1
ATOM 552 O O . LEU A 1 69 ? -8.416 -5.284 9.881 1.00 94.62 69 LEU A O 1
ATOM 556 N N . PRO A 1 70 ? -8.326 -3.038 9.827 1.00 94.25 70 PRO A N 1
ATOM 557 C CA . PRO A 1 70 ? -9.700 -2.864 10.281 1.00 94.25 70 PRO A CA 1
ATOM 558 C C . PRO A 1 70 ? -10.689 -3.218 9.159 1.00 94.25 70 PRO A C 1
ATOM 560 O O . PRO A 1 70 ? -10.369 -3.062 7.983 1.00 94.25 70 PRO A O 1
ATOM 563 N N . ASP A 1 71 ? -11.914 -3.611 9.517 1.00 93.56 71 ASP A N 1
ATOM 564 C CA . ASP A 1 71 ? -12.935 -4.105 8.571 1.00 93.56 71 ASP A CA 1
ATOM 565 C C . ASP A 1 71 ? -13.236 -3.145 7.406 1.00 93.56 71 ASP A C 1
ATOM 567 O O . ASP A 1 71 ? -13.589 -3.567 6.302 1.00 93.56 71 ASP A O 1
ATOM 571 N N . ASN A 1 72 ? -13.092 -1.834 7.632 1.00 95.88 72 ASN A N 1
ATOM 572 C CA . ASN A 1 72 ? -13.325 -0.814 6.612 1.00 95.88 72 ASN A CA 1
ATOM 573 C C . ASN A 1 72 ? -12.192 -0.694 5.579 1.00 95.88 72 ASN A C 1
ATOM 575 O O . ASN A 1 72 ? -12.361 0.037 4.607 1.00 95.88 72 ASN A O 1
ATOM 579 N N . ILE A 1 73 ? -11.061 -1.380 5.767 1.00 96.62 73 ILE A N 1
ATOM 580 C CA . ILE A 1 73 ? -9.953 -1.468 4.810 1.00 96.62 73 ILE A CA 1
ATOM 581 C C . ILE A 1 73 ? -9.895 -2.901 4.276 1.00 96.62 73 ILE A C 1
ATOM 583 O O . ILE A 1 73 ? -9.288 -3.790 4.869 1.00 96.62 73 ILE A O 1
ATOM 587 N N . ASN A 1 74 ? -10.545 -3.117 3.138 1.00 95.81 74 ASN A N 1
ATOM 588 C CA . ASN A 1 74 ? -10.739 -4.423 2.513 1.00 95.81 74 ASN A CA 1
ATOM 589 C C . ASN A 1 74 ? -10.569 -4.309 0.977 1.00 95.81 74 ASN A C 1
ATOM 591 O O . ASN A 1 74 ? -10.307 -3.204 0.486 1.00 95.81 74 ASN A O 1
ATOM 595 N N . PRO A 1 75 ? -10.670 -5.410 0.203 1.00 96.44 75 PRO A N 1
ATOM 596 C CA . PRO A 1 75 ? -10.460 -5.377 -1.248 1.00 96.44 75 PRO A CA 1
ATOM 597 C C . PRO A 1 75 ? -11.347 -4.395 -2.024 1.00 96.44 75 PRO A C 1
ATOM 599 O O . PRO A 1 75 ? -10.939 -3.954 -3.095 1.00 96.44 75 PRO A O 1
ATOM 602 N N . ASP A 1 76 ? -12.514 -4.025 -1.490 1.00 95.75 76 ASP A N 1
ATOM 603 C CA . ASP A 1 76 ? -13.451 -3.108 -2.147 1.00 95.75 76 ASP A CA 1
ATOM 604 C C . ASP A 1 76 ? -13.177 -1.633 -1.808 1.00 95.75 76 ASP A C 1
ATOM 606 O O . ASP A 1 76 ? -13.586 -0.735 -2.545 1.00 95.75 76 ASP A O 1
ATOM 610 N N . THR A 1 77 ? -12.497 -1.361 -0.690 1.00 96.06 77 THR A N 1
ATOM 611 C CA . THR A 1 77 ? -12.313 -0.002 -0.148 1.00 96.06 77 THR A CA 1
ATOM 612 C C . THR A 1 77 ? -10.866 0.489 -0.164 1.00 96.06 77 THR A C 1
ATOM 614 O O . THR A 1 77 ? -10.618 1.682 0.037 1.00 96.06 77 THR A O 1
ATOM 617 N N . LEU A 1 78 ? -9.897 -0.399 -0.401 1.00 96.88 78 LEU A N 1
ATOM 618 C CA . LEU A 1 78 ? -8.490 -0.046 -0.567 1.00 96.88 78 LEU A CA 1
AT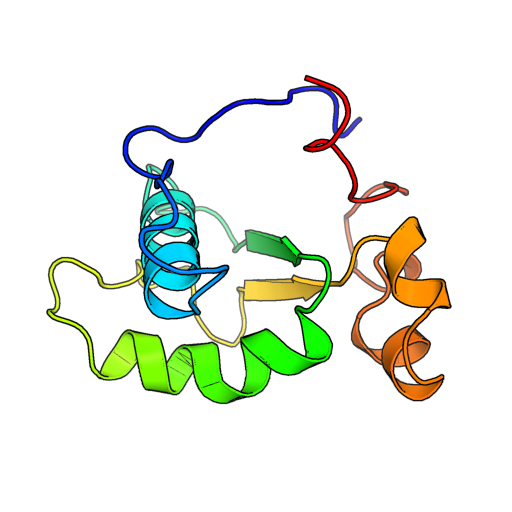OM 619 C C . LEU A 1 78 ? -8.126 0.019 -2.051 1.00 96.88 78 LEU A C 1
ATOM 621 O O . LEU A 1 78 ? -8.075 -0.996 -2.743 1.00 96.88 78 LEU A O 1
ATOM 625 N N . ILE A 1 79 ? -7.811 1.220 -2.527 1.00 96.31 79 ILE A N 1
ATOM 626 C CA . ILE A 1 79 ? -7.384 1.447 -3.909 1.00 96.31 79 ILE A CA 1
ATOM 627 C C . ILE A 1 79 ? -5.858 1.469 -3.956 1.00 96.31 79 ILE A C 1
ATOM 629 O O . ILE A 1 79 ? -5.225 2.229 -3.224 1.00 96.31 79 ILE A O 1
ATOM 633 N N . PHE A 1 80 ? -5.267 0.677 -4.850 1.00 96.38 80 PHE A N 1
ATOM 634 C CA . PHE A 1 80 ? -3.833 0.712 -5.130 1.00 96.38 80 PHE A CA 1
ATOM 635 C C . PHE A 1 80 ? -3.555 1.576 -6.356 1.00 96.38 80 PHE A C 1
ATOM 637 O O . PHE A 1 80 ? -4.109 1.342 -7.427 1.00 96.38 80 PHE A O 1
ATOM 644 N N . ALA A 1 81 ? -2.645 2.531 -6.219 1.00 95.44 81 ALA A N 1
ATOM 645 C CA . ALA A 1 81 ? -2.167 3.359 -7.316 1.00 95.44 81 ALA A CA 1
ATOM 646 C C . ALA A 1 81 ? -0.638 3.453 -7.311 1.00 95.44 81 ALA A C 1
ATOM 648 O O . ALA A 1 81 ? 0.024 3.157 -6.313 1.00 95.44 81 ALA A O 1
ATOM 649 N N . VAL A 1 82 ? -0.088 3.883 -8.442 1.00 94.19 82 VAL A N 1
ATOM 650 C CA . VAL A 1 82 ? 1.334 4.200 -8.606 1.00 94.19 82 VAL A CA 1
ATOM 651 C C . VAL A 1 82 ? 1.469 5.711 -8.774 1.00 94.19 82 VAL A C 1
ATOM 653 O O . VAL A 1 82 ? 0.640 6.341 -9.433 1.00 94.19 82 VAL A O 1
ATOM 656 N N . GLY A 1 83 ? 2.502 6.298 -8.165 1.00 90.94 83 GLY A N 1
ATOM 657 C CA . GLY A 1 83 ? 2.794 7.725 -8.313 1.00 90.94 83 GLY A CA 1
ATOM 658 C C . GLY A 1 83 ? 2.985 8.105 -9.783 1.00 90.94 83 GLY A C 1
ATOM 659 O O . GLY A 1 83 ? 3.623 7.373 -10.539 1.00 90.94 83 GLY A O 1
ATOM 660 N N . SER A 1 84 ? 2.441 9.249 -10.192 1.00 88.25 84 SER A N 1
ATOM 661 C CA . SER A 1 84 ? 2.388 9.704 -11.585 1.00 88.25 84 SER A CA 1
ATOM 662 C C . SER A 1 84 ? 3.772 9.755 -12.237 1.00 88.25 84 SER A C 1
ATOM 664 O O . SER A 1 84 ? 3.924 9.312 -13.376 1.00 88.25 84 SER A O 1
ATOM 666 N N . PHE A 1 85 ? 4.794 10.211 -11.503 1.00 85.12 85 PHE A N 1
ATOM 667 C CA . PHE A 1 85 ? 6.183 10.199 -11.967 1.00 85.12 85 PHE A CA 1
ATOM 668 C C . PHE A 1 85 ? 6.680 8.782 -12.312 1.00 85.12 85 PHE A C 1
ATOM 670 O O . PHE A 1 85 ? 7.155 8.541 -13.425 1.00 85.12 85 PHE A O 1
ATOM 677 N N . HIS A 1 86 ? 6.524 7.829 -11.388 1.00 89.25 86 HIS A N 1
ATOM 678 C CA . HIS A 1 86 ? 7.010 6.454 -11.553 1.00 89.25 86 HIS A CA 1
ATOM 679 C C . HIS A 1 86 ? 6.190 5.644 -12.558 1.00 89.25 86 HIS A C 1
ATOM 681 O O . HIS A 1 86 ? 6.743 4.811 -13.273 1.00 89.25 86 HIS A O 1
ATOM 687 N N . LEU A 1 87 ? 4.893 5.929 -12.680 1.00 91.31 87 LEU A N 1
ATOM 688 C CA . LEU A 1 87 ? 3.993 5.188 -13.559 1.00 91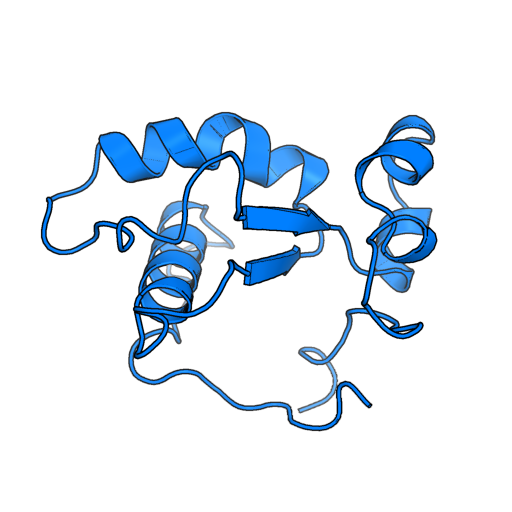.31 87 LEU A CA 1
ATOM 689 C C . LEU A 1 87 ? 4.441 5.207 -15.028 1.00 91.31 87 LEU A C 1
ATOM 691 O O . LEU A 1 87 ? 4.237 4.228 -15.740 1.00 91.31 87 LEU A O 1
ATOM 695 N N . SER A 1 88 ? 5.083 6.289 -15.475 1.00 89.88 88 SER A N 1
ATOM 696 C CA . SER A 1 88 ? 5.608 6.406 -16.843 1.00 89.88 88 SER A CA 1
ATOM 697 C C . SER A 1 88 ? 6.704 5.384 -17.181 1.00 89.88 88 SER A C 1
ATOM 699 O O . SER A 1 88 ? 6.890 5.056 -18.351 1.00 89.88 88 SER A O 1
ATOM 701 N N . ALA A 1 89 ? 7.403 4.856 -16.171 1.00 93.06 89 ALA A N 1
ATOM 702 C CA . ALA A 1 89 ? 8.444 3.842 -16.329 1.00 93.06 89 ALA A CA 1
ATOM 703 C C . ALA A 1 89 ? 7.900 2.401 -16.287 1.00 93.06 89 ALA A C 1
ATOM 705 O O . ALA A 1 89 ? 8.665 1.444 -16.419 1.00 93.06 89 ALA A O 1
ATOM 706 N N . HIS A 1 90 ? 6.595 2.224 -16.070 1.00 95.88 90 HIS A N 1
ATOM 707 C CA . HIS A 1 90 ? 5.958 0.913 -16.012 1.00 95.88 90 HIS A CA 1
ATOM 708 C C . HIS A 1 90 ? 5.477 0.459 -17.397 1.00 95.88 90 HIS A C 1
ATOM 710 O O . HIS A 1 90 ? 5.428 1.234 -18.351 1.00 95.88 90 HIS A O 1
ATOM 716 N N . VAL A 1 91 ? 5.092 -0.817 -17.508 1.00 95.62 91 VAL A N 1
ATOM 717 C CA . VAL A 1 91 ? 4.469 -1.341 -18.734 1.00 95.62 91 VAL A CA 1
ATOM 718 C C . VAL A 1 91 ? 3.157 -0.597 -19.045 1.00 95.62 91 VAL A C 1
ATOM 720 O O . VAL A 1 91 ? 2.463 -0.195 -18.103 1.00 95.62 91 VAL A O 1
ATOM 723 N N . PRO A 1 92 ? 2.781 -0.417 -20.326 1.00 95.56 92 PRO A N 1
ATOM 724 C CA . PRO A 1 92 ? 1.653 0.433 -20.722 1.00 95.56 92 PRO A CA 1
ATOM 725 C C . PRO A 1 92 ? 0.318 0.092 -20.046 1.00 95.56 92 PRO A C 1
ATOM 727 O O . PRO A 1 92 ? -0.476 0.980 -19.742 1.00 95.56 92 PRO A O 1
ATOM 730 N N . GLU A 1 93 ? 0.076 -1.182 -19.745 1.00 95.69 93 GLU A N 1
ATOM 731 C CA . GLU A 1 93 ? -1.137 -1.663 -19.081 1.00 95.69 93 GLU A CA 1
ATOM 732 C C . GLU A 1 93 ? -1.291 -1.096 -17.665 1.00 95.69 93 GLU A C 1
ATOM 734 O O . GLU A 1 93 ? -2.412 -0.995 -17.159 1.00 95.69 93 GLU A O 1
ATOM 739 N N . CYS A 1 94 ? -0.182 -0.708 -17.022 1.00 96.38 94 CYS A N 1
ATOM 740 C CA . CYS A 1 94 ? -0.222 -0.088 -15.703 1.00 96.38 94 CYS A CA 1
ATOM 741 C C . CYS A 1 94 ? 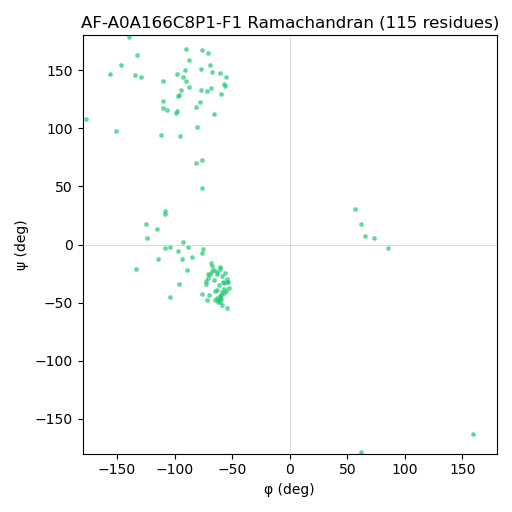-0.907 1.276 -15.744 1.00 96.38 94 CYS A C 1
ATOM 743 O O . CYS A 1 94 ? -1.538 1.651 -14.758 1.00 96.38 94 CYS A O 1
ATOM 745 N N . PHE A 1 95 ? -0.827 2.002 -16.864 1.00 94.75 95 PHE A N 1
ATOM 746 C CA . PHE A 1 95 ? -1.438 3.322 -16.987 1.00 94.75 95 PHE A CA 1
ATOM 747 C C . PHE A 1 95 ? -2.952 3.261 -16.765 1.00 94.75 95 PHE A C 1
ATOM 749 O O . PHE A 1 95 ? -3.493 4.025 -15.974 1.00 94.75 95 PHE A O 1
ATOM 756 N N . ALA A 1 96 ? -3.637 2.308 -17.398 1.00 94.50 96 ALA A N 1
ATOM 757 C CA . ALA A 1 96 ? -5.086 2.174 -17.260 1.00 94.50 96 ALA A CA 1
ATOM 758 C C . ALA A 1 96 ? -5.518 1.670 -15.870 1.00 94.50 96 ALA A C 1
ATOM 760 O O . ALA A 1 96 ? -6.616 1.985 -15.424 1.00 94.50 96 ALA A O 1
ATOM 761 N N . GLN A 1 97 ? -4.671 0.888 -15.194 1.00 94.88 97 GLN A N 1
ATOM 762 C CA . GLN A 1 97 ? -5.034 0.191 -13.954 1.00 94.88 97 GLN A CA 1
ATOM 763 C C . GLN A 1 97 ? -4.626 0.931 -12.676 1.00 94.88 97 GLN A C 1
ATOM 765 O O . GLN A 1 97 ? -5.325 0.835 -11.675 1.00 94.88 97 GLN A O 1
ATOM 770 N N . TYR A 1 98 ? -3.501 1.649 -12.695 1.00 95.31 98 TYR A N 1
ATOM 771 C CA . TYR A 1 98 ? -2.881 2.214 -11.490 1.00 95.31 98 TYR A CA 1
ATOM 772 C C . TYR A 1 98 ? -2.671 3.729 -11.564 1.00 95.31 98 TYR A C 1
ATOM 774 O O . TYR A 1 98 ? -2.056 4.300 -10.661 1.00 95.31 98 TYR A O 1
ATOM 782 N N . SER A 1 99 ? -3.154 4.394 -12.620 1.00 94.12 99 SER A N 1
ATOM 783 C CA . SER A 1 99 ? -3.058 5.850 -12.722 1.00 94.12 99 SER A CA 1
ATOM 784 C C . SER A 1 99 ? -3.994 6.556 -11.755 1.00 94.12 99 SER A C 1
ATOM 786 O O . SER A 1 99 ? -5.201 6.317 -11.720 1.00 94.12 99 SER A O 1
ATOM 788 N N . LEU A 1 100 ? -3.430 7.538 -11.056 1.00 91.56 100 LEU A N 1
ATOM 789 C CA . LEU A 1 100 ? -4.160 8.476 -10.211 1.00 91.56 100 LEU A CA 1
ATOM 790 C C . LEU A 1 100 ? -5.189 9.304 -11.004 1.00 91.56 100 LEU A C 1
ATOM 792 O O . LEU A 1 100 ? -6.155 9.785 -10.424 1.00 91.56 100 LEU A O 1
ATOM 796 N N . HIS A 1 101 ? -5.050 9.429 -12.329 1.00 90.69 101 HIS A N 1
ATOM 797 C CA . HIS A 1 101 ? -6.021 10.145 -13.166 1.00 90.69 101 HIS A CA 1
ATOM 798 C C . HIS A 1 101 ? -7.398 9.476 -13.235 1.00 90.69 101 HIS A C 1
ATOM 800 O O . HIS A 1 101 ? -8.379 10.151 -13.546 1.00 90.69 101 HIS A O 1
ATOM 806 N N . PHE A 1 102 ? -7.477 8.173 -12.957 1.00 91.88 102 PHE A N 1
ATOM 807 C CA . PHE A 1 102 ? -8.721 7.404 -13.032 1.00 91.88 102 PHE A CA 1
ATOM 808 C C . PHE A 1 102 ? -9.325 7.100 -11.659 1.00 91.88 102 PHE A C 1
ATOM 810 O O . PHE A 1 102 ? -10.408 6.523 -11.578 1.00 91.88 102 PHE A O 1
ATOM 817 N N . VAL A 1 103 ? -8.660 7.507 -10.575 1.00 91.06 103 VAL A N 1
ATOM 818 C CA . VAL A 1 103 ? -9.197 7.349 -9.224 1.00 91.06 103 VAL A CA 1
ATOM 819 C C . VAL A 1 103 ? -10.237 8.444 -8.982 1.00 91.06 103 VAL A C 1
ATOM 821 O O . VAL A 1 103 ? -9.968 9.640 -9.100 1.00 91.06 103 VAL A O 1
ATOM 824 N N . LYS A 1 104 ? -11.462 8.032 -8.660 1.00 87.81 104 LYS A N 1
ATOM 825 C CA . LYS A 1 104 ? -12.570 8.952 -8.398 1.00 87.81 104 LYS A CA 1
ATOM 826 C C . LYS A 1 104 ? -12.315 9.737 -7.106 1.00 87.81 104 LYS A C 1
ATOM 828 O O . LYS A 1 104 ? -11.720 9.217 -6.171 1.00 87.81 104 LYS A O 1
ATOM 833 N N . GLU A 1 105 ? -12.805 10.977 -7.051 1.00 84.19 105 GLU A N 1
ATOM 834 C CA . GLU A 1 105 ? -12.818 11.822 -5.840 1.00 84.19 105 GLU A CA 1
ATOM 835 C C . GLU A 1 105 ? -11.443 12.243 -5.300 1.00 84.19 105 GLU A C 1
ATOM 837 O O . GLU A 1 105 ? -11.368 12.929 -4.279 1.00 84.19 105 GLU A O 1
ATOM 842 N N . ILE A 1 106 ? -10.360 11.949 -6.024 1.00 80.88 106 ILE A N 1
ATOM 843 C CA . ILE A 1 106 ? -9.048 12.520 -5.727 1.00 80.88 106 ILE A CA 1
ATOM 844 C C . ILE A 1 106 ? -8.749 13.716 -6.627 1.00 80.88 106 ILE A C 1
ATOM 846 O O . ILE A 1 106 ? -9.161 13.792 -7.784 1.00 80.88 106 ILE A O 1
ATOM 850 N N . GLY A 1 107 ? -8.024 14.689 -6.078 1.00 79.50 107 GLY A N 1
ATOM 851 C CA . GLY A 1 107 ? -7.439 15.752 -6.890 1.00 79.50 107 GLY A CA 1
ATOM 852 C C . GLY A 1 107 ? -6.283 15.220 -7.739 1.00 79.50 107 GLY A C 1
ATOM 853 O O . GLY A 1 107 ? -5.720 14.169 -7.440 1.00 79.50 107 GLY A O 1
ATOM 854 N N . ASN A 1 108 ? -5.869 15.985 -8.750 1.00 80.88 108 ASN A N 1
ATOM 855 C CA . ASN A 1 108 ? -4.651 15.674 -9.493 1.00 80.88 108 ASN A CA 1
ATOM 856 C C . ASN A 1 108 ? -3.437 15.825 -8.558 1.00 80.88 108 ASN A C 1
ATOM 858 O O . ASN A 1 108 ? -3.147 16.924 -8.071 1.00 80.88 108 ASN A O 1
ATOM 862 N N . ILE A 1 109 ? -2.792 14.704 -8.248 1.00 79.25 109 ILE A N 1
ATOM 863 C CA . ILE A 1 109 ? -1.634 14.620 -7.363 1.00 79.25 109 ILE A CA 1
ATOM 864 C C . ILE A 1 109 ? -0.536 13.829 -8.067 1.00 79.25 109 ILE A C 1
ATOM 866 O O . ILE A 1 109 ? -0.804 12.865 -8.780 1.00 79.25 109 ILE A O 1
ATOM 870 N N . ASP A 1 110 ? 0.712 14.229 -7.843 1.00 77.19 110 ASP A N 1
ATOM 871 C CA . ASP A 1 110 ? 1.857 13.489 -8.376 1.00 77.19 110 ASP A CA 1
ATOM 872 C C . ASP A 1 110 ? 2.046 12.144 -7.654 1.00 77.19 110 ASP A C 1
ATOM 874 O O . ASP A 1 110 ? 2.573 11.191 -8.212 1.00 77.19 110 ASP A O 1
ATOM 878 N N . GLY A 1 111 ? 1.582 12.036 -6.404 1.00 70.81 111 GLY A N 1
ATOM 879 C CA . GLY A 1 111 ? 1.748 10.821 -5.606 1.00 70.81 111 GLY A CA 1
ATOM 880 C C . GLY A 1 111 ? 3.181 10.596 -5.111 1.00 70.81 111 GLY A C 1
ATOM 881 O O . GLY A 1 111 ? 3.436 9.578 -4.478 1.00 70.81 111 GLY A O 1
ATOM 882 N N . LYS A 1 112 ? 4.098 11.546 -5.344 1.00 66.81 112 LYS A N 1
ATOM 883 C CA . LYS A 1 112 ? 5.470 11.547 -4.829 1.00 66.81 112 LYS A CA 1
ATOM 884 C C . LYS A 1 112 ? 5.632 12.637 -3.771 1.00 66.81 112 LYS A C 1
ATOM 886 O O . LYS A 1 112 ? 5.450 13.819 -4.050 1.00 66.81 112 LYS A O 1
ATOM 891 N N . ILE A 1 113 ? 5.940 12.238 -2.538 1.00 62.47 113 ILE A N 1
ATOM 892 C CA . ILE A 1 113 ? 6.246 13.165 -1.427 1.00 62.47 113 ILE A CA 1
ATOM 893 C C . ILE A 1 113 ? 7.506 12.740 -0.656 1.00 62.47 113 ILE A C 1
ATOM 895 O O . ILE A 1 113 ? 8.132 13.577 -0.016 1.00 62.47 113 ILE A O 1
ATOM 899 N N . LEU A 1 114 ? 7.927 11.473 -0.738 1.00 54.06 114 LEU A N 1
ATOM 900 C CA . LEU A 1 114 ? 8.927 10.921 0.183 1.00 54.06 114 LEU A CA 1
ATOM 901 C C . LEU A 1 114 ? 10.400 11.164 -0.191 1.00 54.06 114 LEU A C 1
ATOM 903 O O . LEU A 1 114 ? 11.252 10.951 0.658 1.00 54.06 114 LEU A O 1
ATOM 907 N N . GLU A 1 115 ? 10.728 11.653 -1.391 1.00 44.06 115 GLU A N 1
ATOM 908 C CA . GLU A 1 115 ? 12.136 11.894 -1.777 1.00 44.06 115 GLU A CA 1
ATOM 909 C C . GLU A 1 115 ? 12.646 13.326 -1.508 1.00 44.06 115 GLU A C 1
ATOM 911 O O . GLU A 1 115 ? 13.779 13.639 -1.859 1.00 44.06 115 GLU A O 1
ATOM 916 N N . THR A 1 116 ? 11.844 14.231 -0.929 1.00 39.78 116 THR A N 1
ATOM 917 C CA . THR A 1 116 ? 12.247 15.648 -0.733 1.00 39.78 116 THR A CA 1
ATOM 918 C C . THR A 1 116 ? 12.154 16.148 0.715 1.00 39.78 116 THR A C 1
ATOM 920 O O . THR A 1 116 ? 12.134 17.360 0.935 1.00 39.78 116 THR A O 1
ATOM 923 N N . LEU A 1 117 ? 12.093 15.240 1.696 1.00 44.81 117 LEU A N 1
ATOM 924 C CA . LEU A 1 117 ? 12.161 15.552 3.131 1.00 44.81 117 LEU A CA 1
ATOM 925 C C . LEU A 1 117 ? 13.485 15.097 3.743 1.00 44.81 117 LEU A C 1
ATOM 927 O O . LEU A 1 117 ? 13.911 13.967 3.427 1.00 44.81 117 LEU A O 1
#

InterPro domains:
  IPR040521 Kyakuja-Dileera-Zisupton transposase [PF18758] (1-116)

Organism: NCBI:txid1759441